Protein AF-A0A8C2X7C0-F1 (afdb_monomer)

Mean predicted aligned error: 13.9 Å

Sequence (58 aa):
MVSTMSDGWKFEQLVSIGSSYNYGNEDQAEFLCVVSKELHNQSYGTNSEPSEKAKERN

Organism: Cyclopterus lumpus (NCBI:txid8103)

Nearest PDB structures (foldseek):
  8u83-assembly1_K3  TM=5.780E-01  e=7.682E-05  Homo sapiens

Secondary structure (DSSP, 8-state):
--TTPPTTPEEEEEEE----S-SS-TT---EEEEEE-------S-----------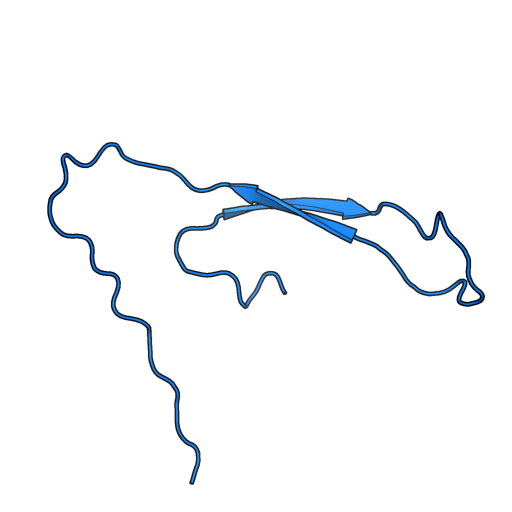---

Radius of gyration: 17.86 Å; Cα contacts (8 Å, |Δi|>4): 46; chains: 1; bounding box: 36×38×40 Å

Solvent-accessible surface area (backbone atoms only — not comparable to full-atom values): 4298 Å² total; per-residue (Å²): 114,80,91,67,58,65,90,72,60,42,82,74,47,78,44,78,68,55,64,85,77,74,85,84,58,98,79,58,82,40,69,48,80,44,67,46,62,88,78,74,88,64,72,92,71,86,84,80,79,78,82,83,68,87,78,84,78,132

Foldseek 3Di:
DVVPDDPQKAWDDKDFPAPVPDPPDNPDTDIDTDIDGDDDPPVPDDDPDPDPDDPDDD

Structure (mmCIF, N/CA/C/O backbone):
data_AF-A0A8C2X7C0-F1
#
_entry.id   AF-A0A8C2X7C0-F1
#
loop_
_atom_site.group_PDB
_atom_site.id
_atom_site.type_symbol
_atom_site.label_atom_id
_atom_site.label_alt_id
_atom_site.label_comp_id
_atom_site.label_asym_id
_atom_site.label_entity_id
_atom_site.label_seq_id
_atom_site.pdbx_PDB_ins_code
_atom_site.Cartn_x
_atom_site.Cartn_y
_atom_site.Cartn_z
_atom_site.occupancy
_atom_site.B_iso_or_equiv
_atom_site.auth_seq_id
_atom_site.auth_comp_id
_atom_site.auth_asym_id
_atom_site.auth_atom_id
_atom_site.pdbx_PDB_model_num
ATOM 1 N N . MET A 1 1 ? -2.594 -7.127 0.204 1.00 59.84 1 MET A N 1
ATOM 2 C CA . MET A 1 1 ? -2.331 -5.675 0.075 1.00 59.84 1 MET A CA 1
ATOM 3 C C . MET A 1 1 ? -3.617 -4.898 0.294 1.00 59.84 1 MET A C 1
ATOM 5 O O . MET A 1 1 ? -3.726 -4.262 1.325 1.00 59.84 1 MET A O 1
ATOM 9 N N . VAL A 1 2 ? -4.629 -5.046 -0.568 1.00 63.03 2 VAL A N 1
ATOM 10 C CA . VAL A 1 2 ? -5.988 -4.524 -0.293 1.00 63.03 2 VAL A CA 1
ATOM 11 C C . VAL A 1 2 ? -6.744 -5.431 0.691 1.00 63.03 2 VAL A C 1
ATOM 13 O O . VAL A 1 2 ? -7.405 -4.968 1.607 1.00 63.03 2 VAL A O 1
ATOM 16 N N . SER A 1 3 ? -6.554 -6.743 0.572 1.00 59.97 3 SER A N 1
ATOM 17 C CA . SER A 1 3 ? -7.167 -7.782 1.413 1.00 59.97 3 SER A CA 1
ATOM 18 C C . SER A 1 3 ? -6.641 -7.874 2.856 1.00 59.97 3 SER A C 1
ATOM 20 O O . SER A 1 3 ? -7.086 -8.733 3.604 1.00 59.97 3 SER A O 1
ATOM 22 N N . THR A 1 4 ? -5.683 -7.027 3.239 1.00 71.69 4 THR A N 1
ATOM 23 C CA . THR A 1 4 ? -5.059 -6.996 4.579 1.00 71.69 4 THR A CA 1
ATOM 24 C C . THR A 1 4 ? -5.168 -5.619 5.232 1.00 71.69 4 THR A C 1
ATOM 26 O O . THR A 1 4 ? -4.439 -5.332 6.179 1.00 71.69 4 THR A O 1
ATOM 29 N N . MET A 1 5 ? -5.991 -4.726 4.680 1.00 73.75 5 MET A N 1
ATOM 30 C CA . MET A 1 5 ? -6.239 -3.434 5.313 1.00 73.75 5 MET A CA 1
ATOM 31 C C . MET A 1 5 ? -6.975 -3.654 6.633 1.00 73.75 5 MET A C 1
ATOM 33 O O . MET A 1 5 ? -7.774 -4.581 6.742 1.00 73.75 5 MET A O 1
ATOM 37 N N . SER A 1 6 ? -6.674 -2.825 7.632 1.00 70.31 6 SER A N 1
ATOM 38 C CA . SER A 1 6 ? -7.412 -2.849 8.891 1.00 70.31 6 SER A CA 1
ATOM 39 C C . SER A 1 6 ? -8.877 -2.485 8.665 1.00 70.31 6 SER A C 1
ATOM 41 O O . SER A 1 6 ? -9.227 -1.799 7.698 1.00 70.31 6 SER A O 1
ATOM 43 N N . ASP A 1 7 ? -9.729 -2.938 9.575 1.00 78.56 7 ASP A N 1
ATOM 44 C CA . ASP A 1 7 ? -11.166 -2.763 9.456 1.00 78.56 7 ASP A CA 1
ATOM 45 C C . ASP A 1 7 ? -11.587 -1.279 9.349 1.00 78.56 7 ASP A C 1
ATOM 47 O O . ASP A 1 7 ? -11.001 -0.339 9.918 1.00 78.56 7 ASP A O 1
ATOM 51 N N . GLY A 1 8 ? -12.611 -1.052 8.523 1.00 83.94 8 GLY A N 1
ATOM 52 C CA . GLY A 1 8 ? -13.198 0.264 8.262 1.00 83.94 8 GLY A CA 1
ATOM 53 C C . GLY A 1 8 ? -12.523 1.113 7.175 1.00 83.94 8 GLY A C 1
ATOM 54 O O . GLY A 1 8 ? -13.022 2.204 6.902 1.00 83.94 8 GLY A O 1
ATOM 55 N N . TRP A 1 9 ? -11.441 0.656 6.534 1.00 88.69 9 TRP A N 1
ATOM 56 C CA . TRP A 1 9 ? -10.922 1.299 5.318 1.00 88.69 9 TRP A CA 1
ATOM 57 C C . TRP A 1 9 ? -11.651 0.785 4.073 1.00 88.69 9 TRP A C 1
ATOM 59 O O . TRP A 1 9 ? -11.669 -0.410 3.783 1.00 88.69 9 TRP A O 1
ATOM 69 N N . LYS A 1 10 ? -12.242 1.704 3.315 1.00 89.06 10 LYS A N 1
ATOM 70 C CA . LYS A 1 10 ? -12.853 1.452 2.015 1.00 89.06 10 LYS A CA 1
ATOM 71 C C . LYS A 1 10 ? -11.830 1.678 0.916 1.00 89.06 10 LYS A C 1
ATOM 73 O O . LYS A 1 10 ? -11.102 2.666 0.917 1.00 89.06 10 LYS A O 1
ATOM 78 N N . PHE A 1 11 ? -11.772 0.745 -0.023 1.00 91.56 11 PHE A N 1
ATOM 79 C CA . PHE A 1 11 ? -10.991 0.920 -1.237 1.00 91.56 11 PHE A CA 1
ATOM 80 C C . PHE A 1 11 ? -11.737 1.848 -2.199 1.00 91.56 11 PHE A C 1
ATOM 82 O O . PHE A 1 11 ? -12.893 1.584 -2.527 1.00 91.56 11 PHE A O 1
ATOM 89 N N . GLU A 1 12 ? -11.060 2.894 -2.666 1.00 94.19 12 GLU A N 1
ATOM 90 C CA . GLU A 1 12 ? -11.633 3.883 -3.583 1.00 94.19 12 GLU A CA 1
ATOM 91 C C . GLU A 1 12 ? -11.106 3.687 -5.004 1.00 94.19 12 GLU A C 1
ATOM 93 O O . GLU A 1 12 ? -11.873 3.658 -5.965 1.00 94.19 12 GLU A O 1
ATOM 98 N N . GLN A 1 13 ? -9.785 3.549 -5.155 1.00 94.50 13 GLN A N 1
ATOM 99 C CA . GLN A 1 13 ? -9.157 3.490 -6.472 1.00 94.50 13 GLN A CA 1
ATOM 100 C C . GLN A 1 13 ? -7.767 2.850 -6.430 1.00 94.50 13 GLN A C 1
ATOM 102 O O . GLN A 1 13 ? -7.029 2.990 -5.457 1.00 94.50 13 GLN A O 1
ATOM 107 N N . LEU A 1 14 ? -7.381 2.193 -7.527 1.00 92.69 14 LEU A N 1
ATOM 108 C CA . LEU A 1 14 ? -6.008 1.763 -7.788 1.00 92.69 14 LEU A CA 1
ATOM 109 C C . LEU A 1 14 ? -5.453 2.602 -8.936 1.00 92.69 14 LEU A C 1
ATOM 111 O O . LEU A 1 14 ? -6.051 2.654 -10.010 1.00 92.69 14 LEU A O 1
ATOM 115 N N . VAL A 1 15 ? -4.313 3.244 -8.717 1.00 93.25 15 VAL A N 1
ATOM 116 C CA . VAL A 1 15 ? -3.654 4.088 -9.717 1.00 93.25 15 VAL A CA 1
ATOM 117 C C . VAL A 1 15 ? -2.331 3.440 -10.093 1.00 93.25 15 VAL A C 1
ATOM 119 O O . VAL A 1 15 ? -1.514 3.182 -9.215 1.00 93.25 15 VAL A O 1
ATOM 122 N N . SER A 1 16 ? -2.108 3.172 -11.380 1.00 89.88 16 SER A N 1
ATOM 123 C CA . SER A 1 16 ? -0.787 2.760 -11.869 1.00 89.88 16 SER A CA 1
ATOM 124 C C . SER A 1 16 ? 0.078 3.999 -12.073 1.00 89.88 16 SER A C 1
ATOM 126 O O . SER A 1 16 ? -0.350 4.932 -12.750 1.00 89.88 16 SER A O 1
ATOM 128 N N . ILE A 1 17 ? 1.270 4.019 -11.478 1.00 86.06 17 ILE A N 1
ATOM 129 C CA . ILE A 1 17 ? 2.189 5.170 -11.549 1.00 86.06 17 ILE A CA 1
ATOM 130 C C . ILE A 1 17 ? 3.403 4.925 -12.456 1.00 86.06 17 ILE A C 1
ATOM 132 O O . ILE A 1 17 ? 4.198 5.837 -12.679 1.00 86.06 17 ILE A O 1
ATOM 136 N N . GLY A 1 18 ? 3.502 3.728 -13.043 1.00 78.62 18 GLY A N 1
ATOM 137 C CA . GLY A 1 18 ? 4.599 3.339 -13.929 1.00 78.62 18 GLY A CA 1
ATOM 138 C C . GLY A 1 18 ? 5.968 3.303 -13.233 1.00 78.62 18 GLY A C 1
ATOM 139 O O . GLY A 1 18 ? 6.138 3.781 -12.117 1.00 78.62 18 GLY A O 1
ATOM 140 N N . SER A 1 19 ? 6.968 2.7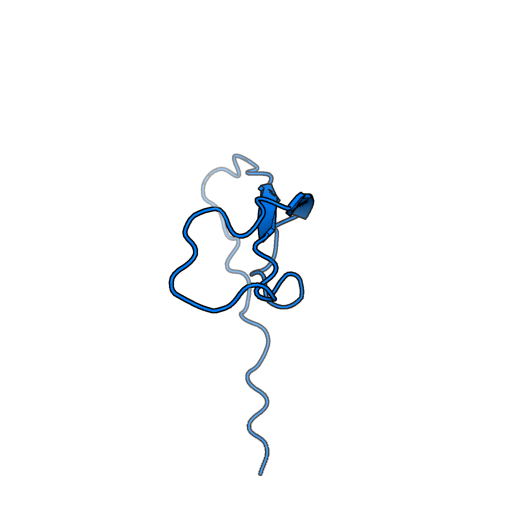39 -13.905 1.00 68.56 19 SER A N 1
ATOM 141 C CA . SER A 1 19 ? 8.311 2.494 -13.349 1.00 68.56 19 SER A CA 1
ATOM 142 C C . SER A 1 19 ? 9.245 3.703 -13.540 1.00 68.56 19 SER A C 1
ATOM 144 O O . SER A 1 19 ? 10.293 3.608 -14.183 1.00 68.56 19 SER A O 1
ATOM 146 N N . SER A 1 20 ? 8.847 4.885 -13.054 1.00 62.19 20 SER A N 1
ATOM 147 C CA . SER A 1 20 ? 9.479 6.168 -13.434 1.00 62.19 20 SER A CA 1
ATOM 148 C C . SER A 1 20 ? 10.876 6.429 -12.839 1.00 62.19 20 SER A C 1
ATOM 150 O O . SER A 1 20 ? 11.492 7.441 -13.168 1.00 62.19 20 SER A O 1
ATOM 152 N N . TYR A 1 21 ? 11.432 5.520 -12.032 1.00 62.41 21 TYR A N 1
ATOM 153 C CA . TYR A 1 21 ? 12.821 5.593 -11.559 1.00 62.41 21 TYR A CA 1
ATOM 154 C C . TYR A 1 21 ? 13.517 4.246 -11.756 1.00 62.41 21 TYR A C 1
ATOM 156 O O . TYR A 1 21 ? 13.672 3.437 -10.846 1.00 62.41 21 TYR A O 1
ATOM 164 N N . ASN A 1 22 ? 13.899 3.995 -13.004 1.00 54.22 22 ASN A N 1
ATOM 165 C CA . ASN A 1 22 ? 14.410 2.710 -13.452 1.00 54.22 22 ASN A CA 1
ATOM 166 C C . ASN A 1 22 ? 15.858 2.481 -12.967 1.00 54.22 22 ASN A C 1
ATOM 168 O O . ASN A 1 22 ? 16.818 2.905 -13.606 1.00 54.22 22 ASN A O 1
ATOM 172 N N . TYR A 1 23 ? 16.017 1.801 -11.828 1.00 60.62 23 TYR A N 1
ATOM 173 C CA . TYR A 1 23 ? 17.274 1.159 -11.412 1.00 60.62 23 TYR A CA 1
ATOM 174 C C . TYR A 1 23 ? 17.261 -0.332 -11.810 1.00 60.62 23 TYR A C 1
ATOM 176 O O . TYR A 1 23 ? 17.452 -1.223 -10.986 1.00 60.62 23 TYR A O 1
ATOM 184 N N . GLY A 1 24 ? 17.023 -0.611 -13.097 1.00 58.94 24 GLY A N 1
ATOM 185 C CA . GLY A 1 24 ? 17.347 -1.904 -13.711 1.00 58.94 24 GLY A CA 1
ATOM 186 C C . GLY A 1 24 ? 16.303 -3.018 -13.589 1.00 58.94 24 GLY A C 1
ATOM 187 O O . GLY A 1 24 ? 16.666 -4.190 -13.692 1.00 58.94 24 GLY A O 1
ATOM 188 N N . ASN A 1 25 ? 15.020 -2.703 -13.394 1.00 58.16 25 ASN A N 1
ATOM 189 C CA . ASN A 1 25 ? 13.961 -3.705 -13.537 1.00 58.16 25 ASN A CA 1
ATOM 190 C C . ASN A 1 25 ? 12.729 -3.093 -14.211 1.00 58.16 25 ASN A C 1
ATOM 192 O O . ASN A 1 25 ? 11.916 -2.427 -13.576 1.00 58.16 25 ASN A O 1
ATOM 196 N N . GLU A 1 26 ? 12.628 -3.309 -15.520 1.00 60.34 26 GLU A N 1
ATOM 197 C CA . GLU A 1 26 ? 11.611 -2.728 -16.407 1.00 60.34 26 GLU A CA 1
ATOM 198 C C . GLU A 1 26 ? 10.212 -3.348 -16.215 1.00 60.34 26 GLU A C 1
ATOM 200 O O . GLU A 1 26 ? 9.238 -2.846 -16.767 1.00 60.34 26 GLU A O 1
ATOM 205 N N . ASP A 1 27 ? 10.100 -4.384 -15.374 1.00 67.44 27 ASP A N 1
ATOM 206 C CA . ASP A 1 27 ? 8.878 -5.171 -15.165 1.00 67.44 27 ASP A CA 1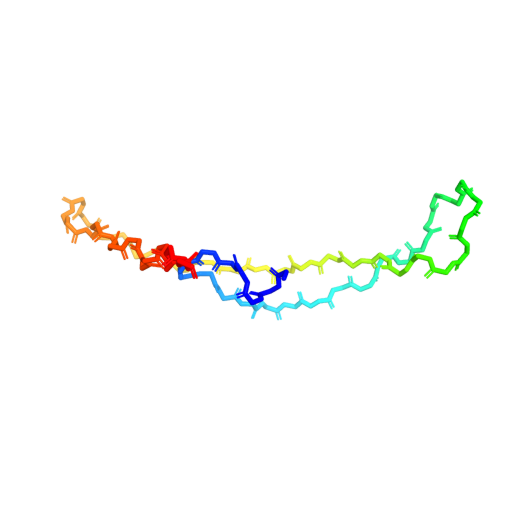
ATOM 207 C C . ASP A 1 27 ? 8.189 -4.933 -13.803 1.00 67.44 27 ASP A C 1
ATOM 209 O O . ASP A 1 27 ? 7.169 -5.560 -13.503 1.00 67.44 27 ASP A O 1
ATOM 213 N N . GLN A 1 28 ? 8.708 -4.041 -12.948 1.00 72.19 28 GLN A N 1
ATOM 214 C CA . GLN A 1 28 ? 8.060 -3.722 -11.667 1.00 72.19 28 GLN A CA 1
ATOM 215 C C . GLN A 1 28 ? 6.901 -2.749 -11.891 1.00 72.19 28 GLN A C 1
ATOM 217 O O . GLN A 1 28 ? 7.093 -1.542 -12.054 1.00 72.19 28 GLN A O 1
ATOM 222 N N . ALA A 1 29 ? 5.680 -3.278 -11.894 1.00 77.25 29 ALA A N 1
ATOM 223 C CA . ALA A 1 29 ? 4.477 -2.466 -11.958 1.00 77.25 29 ALA A CA 1
ATOM 224 C C . ALA A 1 29 ? 4.216 -1.789 -10.599 1.00 77.25 29 ALA A C 1
ATOM 226 O O . ALA A 1 29 ? 3.883 -2.447 -9.612 1.00 77.25 29 ALA A O 1
ATOM 227 N N . GLU A 1 30 ? 4.355 -0.463 -10.557 1.00 86.12 30 GLU A N 1
ATOM 228 C CA . GLU A 1 30 ? 4.076 0.342 -9.368 1.00 86.12 30 GLU A CA 1
ATOM 229 C C . GLU A 1 30 ? 2.624 0.833 -9.345 1.00 86.12 30 GLU A C 1
ATOM 231 O O . GLU A 1 30 ? 2.088 1.340 -10.342 1.00 86.12 30 GLU A O 1
ATOM 236 N N . PHE A 1 31 ? 1.991 0.708 -8.176 1.00 88.50 31 PHE A N 1
ATOM 237 C CA . PHE A 1 31 ? 0.612 1.124 -7.956 1.00 88.50 31 PHE A CA 1
ATOM 238 C C . PHE A 1 31 ? 0.441 1.860 -6.629 1.00 88.50 31 PHE A C 1
ATOM 240 O O . PHE A 1 31 ? 1.035 1.496 -5.615 1.00 88.50 31 PHE A O 1
ATOM 247 N N . LEU A 1 32 ? -0.459 2.838 -6.621 1.00 91.56 32 LEU A N 1
ATOM 248 C CA . LEU A 1 32 ? -0.970 3.487 -5.421 1.00 91.56 32 LEU A CA 1
ATOM 249 C C . LEU A 1 32 ? -2.393 3.001 -5.144 1.00 91.56 32 LEU A C 1
ATOM 251 O O . LEU A 1 32 ? -3.242 3.000 -6.036 1.00 91.56 32 LEU A O 1
ATOM 255 N N . CYS A 1 33 ? -2.659 2.613 -3.898 1.00 92.56 33 CYS A N 1
ATOM 256 C CA . CYS A 1 33 ? -4.005 2.295 -3.427 1.00 92.56 33 CYS A CA 1
ATOM 257 C C . CYS A 1 33 ? -4.594 3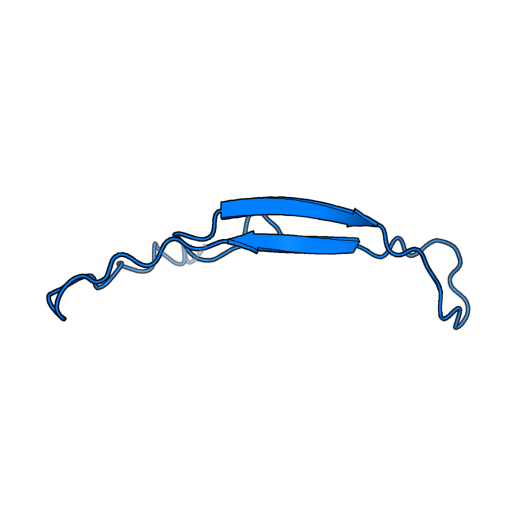.525 -2.731 1.00 92.56 33 CYS 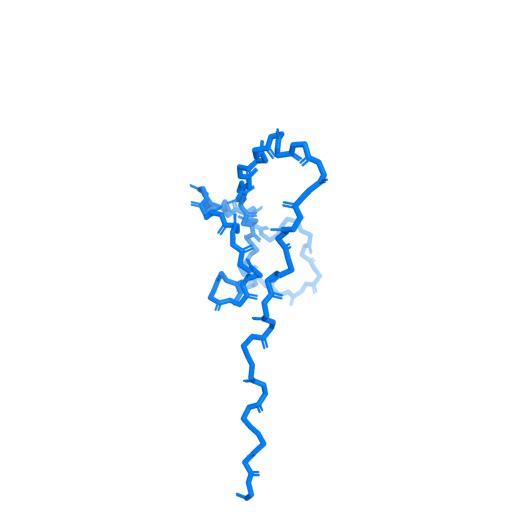A C 1
ATOM 259 O O . CYS A 1 33 ? -4.114 3.927 -1.672 1.00 92.56 33 CYS A O 1
ATOM 261 N N . VAL A 1 34 ? -5.638 4.109 -3.312 1.00 93.06 34 VAL A N 1
ATOM 262 C CA . VAL A 1 34 ? -6.433 5.168 -2.689 1.00 93.06 34 VAL A CA 1
ATOM 263 C C . VAL A 1 34 ? -7.497 4.514 -1.823 1.00 93.06 34 VAL A C 1
ATOM 265 O O . VAL A 1 34 ? -8.254 3.653 -2.283 1.00 93.06 34 VAL A O 1
ATOM 268 N N . VAL A 1 35 ? -7.540 4.918 -0.560 1.00 92.44 35 VAL A N 1
ATOM 269 C CA . VAL A 1 35 ? -8.438 4.361 0.449 1.00 92.44 35 VAL A CA 1
ATOM 270 C C . VAL A 1 35 ? -9.076 5.489 1.248 1.00 92.44 35 VAL A C 1
ATOM 272 O O . VAL A 1 35 ? -8.463 6.539 1.447 1.00 92.44 35 VAL A O 1
ATOM 275 N N . SER A 1 36 ? -10.299 5.275 1.714 1.00 91.31 36 SER A N 1
ATOM 276 C CA . SER A 1 36 ? -11.041 6.215 2.550 1.00 91.31 36 SER A CA 1
ATOM 277 C C . SER A 1 36 ? -11.487 5.540 3.847 1.00 91.31 36 SER A C 1
ATOM 279 O O . SER A 1 36 ? -11.639 4.322 3.907 1.00 91.31 36 SER A O 1
ATOM 281 N N . LYS A 1 37 ? -11.686 6.315 4.915 1.00 89.38 37 LYS A N 1
ATOM 282 C CA . LYS A 1 37 ? -12.320 5.839 6.148 1.00 89.38 37 LYS A CA 1
ATOM 283 C C . LYS A 1 37 ? -13.314 6.884 6.611 1.00 89.38 37 LYS A C 1
ATOM 285 O O . LYS A 1 37 ? -12.962 8.044 6.809 1.00 89.38 37 LYS A O 1
ATOM 290 N N . GLU A 1 38 ? -14.558 6.461 6.771 1.00 88.88 38 GLU A N 1
ATOM 291 C CA . GLU A 1 38 ? -15.598 7.317 7.319 1.00 88.88 38 GLU A CA 1
ATOM 292 C C . GLU A 1 38 ? -15.376 7.470 8.826 1.00 88.88 38 GLU A C 1
ATOM 294 O O . GLU A 1 38 ? -15.399 6.493 9.580 1.00 88.88 38 GLU A O 1
ATOM 299 N N . LEU A 1 39 ? -15.130 8.703 9.266 1.00 84.50 39 LEU A N 1
ATOM 300 C CA . LEU A 1 39 ? -15.051 9.044 10.679 1.00 84.50 39 LEU A CA 1
ATOM 301 C C . LEU A 1 39 ? -16.401 9.606 11.103 1.00 84.50 39 LEU A C 1
ATOM 303 O O . LEU A 1 39 ? -16.728 10.761 10.845 1.00 84.50 39 LEU A O 1
ATOM 307 N N . HIS A 1 40 ? -17.187 8.780 11.779 1.00 81.31 40 HIS A N 1
ATOM 308 C CA . HIS A 1 40 ? -18.308 9.289 12.545 1.00 81.31 40 HIS A CA 1
ATOM 309 C C . HIS A 1 40 ? -17.713 10.031 13.743 1.00 81.31 40 HIS A C 1
ATOM 311 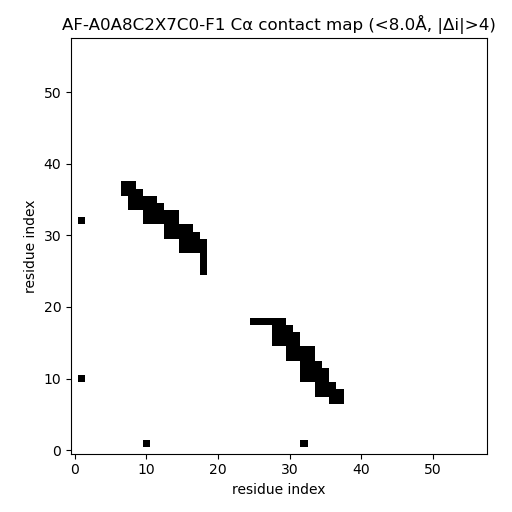O O . HIS A 1 40 ? -16.927 9.440 14.488 1.00 81.31 40 HIS A O 1
ATOM 317 N N . ASN A 1 41 ? -18.092 11.292 13.968 1.00 63.62 41 ASN A N 1
ATOM 318 C CA . ASN A 1 41 ? -17.865 11.957 15.252 1.00 63.62 41 ASN A CA 1
ATOM 319 C C . ASN A 1 41 ? -18.743 11.273 16.314 1.00 63.62 41 ASN A C 1
ATOM 321 O O . ASN A 1 41 ? -19.708 11.848 16.811 1.00 63.62 41 ASN A O 1
ATOM 325 N N . GLN A 1 42 ? -18.453 10.013 16.637 1.00 54.41 42 GLN A N 1
ATOM 326 C CA . GLN A 1 42 ? -18.950 9.408 17.852 1.00 54.41 42 GLN A CA 1
ATOM 327 C C . GLN A 1 42 ? -18.270 10.160 18.982 1.00 54.41 42 GLN A C 1
ATOM 329 O O . GLN A 1 42 ? -17.059 10.051 19.170 1.00 54.41 42 GLN A O 1
ATOM 334 N N . SER A 1 43 ? -19.048 10.969 19.698 1.00 55.28 43 SER A N 1
ATOM 335 C CA . SER A 1 43 ? -18.683 11.472 21.014 1.00 55.28 43 SER A CA 1
ATOM 336 C C . SER A 1 43 ? -18.035 10.324 21.783 1.00 55.28 43 SER A C 1
ATOM 338 O O . SER A 1 43 ? -18.721 9.352 22.079 1.00 55.28 43 SER A O 1
ATOM 340 N N . TYR A 1 44 ? -16.714 10.413 21.980 1.00 52.31 44 TYR A N 1
ATOM 341 C CA . TYR A 1 44 ? -15.834 9.437 22.628 1.00 52.31 44 TYR A CA 1
ATOM 342 C C . TYR A 1 44 ? -16.591 8.452 23.530 1.00 52.31 44 TYR A C 1
ATOM 344 O O . TYR A 1 44 ? -16.885 8.745 24.686 1.00 52.31 44 TYR A O 1
ATOM 352 N N . GLY A 1 45 ? -16.938 7.290 22.986 1.00 53.06 45 GLY A N 1
ATOM 3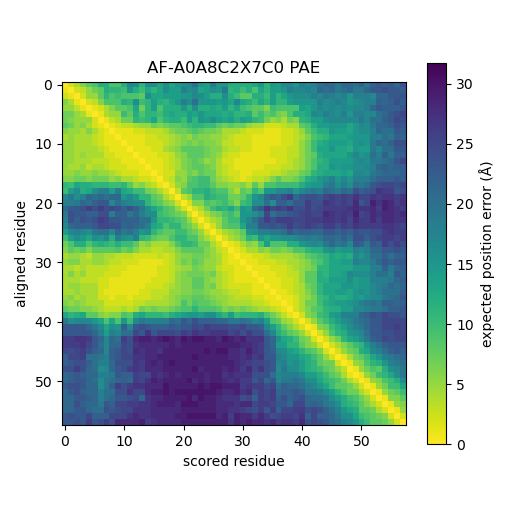53 C CA . GLY A 1 45 ? -17.827 6.359 23.662 1.00 53.06 45 GLY A CA 1
ATOM 354 C C . GLY A 1 45 ? -17.808 5.018 22.963 1.00 53.06 45 GLY A C 1
ATOM 355 O O . GLY A 1 45 ? -18.668 4.729 22.145 1.00 53.06 45 GLY A O 1
ATOM 356 N N . THR A 1 46 ? -16.798 4.218 23.300 1.00 51.03 46 THR A N 1
ATOM 357 C CA . THR A 1 46 ? -16.760 2.766 23.079 1.00 51.03 46 THR A CA 1
ATOM 358 C C . THR A 1 46 ? -16.898 2.303 21.625 1.00 51.03 46 THR A C 1
ATOM 360 O O . THR A 1 46 ? -17.942 1.808 21.218 1.00 51.03 46 THR A O 1
ATOM 363 N N . ASN A 1 47 ? -15.800 2.328 20.869 1.00 47.16 47 ASN A N 1
ATOM 364 C CA . ASN A 1 47 ? -15.625 1.329 19.817 1.00 47.16 47 ASN A CA 1
ATOM 365 C C . ASN A 1 47 ? -14.193 0.788 19.858 1.00 47.16 47 ASN A C 1
ATOM 367 O O . ASN A 1 47 ? -13.292 1.255 19.167 1.00 47.16 47 ASN A O 1
ATOM 371 N N . SER A 1 48 ? -13.978 -0.138 20.791 1.00 54.09 48 SER A N 1
ATOM 372 C CA . SER A 1 48 ? -12.841 -1.049 20.756 1.00 54.09 48 SER A CA 1
ATOM 373 C C . SER A 1 48 ? -13.208 -2.140 19.762 1.00 54.09 48 SER A C 1
ATOM 375 O O . SER A 1 48 ? -13.941 -3.058 20.126 1.00 54.09 48 SER A O 1
ATOM 377 N N . GLU A 1 49 ? -12.726 -2.055 18.526 1.00 52.91 49 GLU A N 1
ATOM 378 C CA . GLU A 1 49 ? -12.793 -3.212 17.637 1.00 52.91 49 GLU A CA 1
ATOM 379 C C . GLU A 1 49 ? -11.940 -4.349 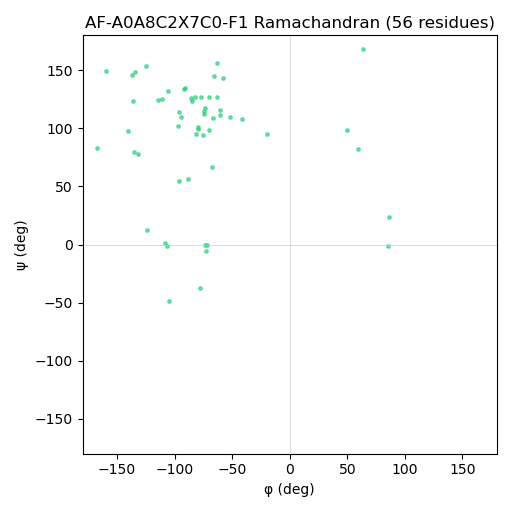18.227 1.00 52.91 49 GLU A C 1
ATOM 381 O O . GLU A 1 49 ? -10.773 -4.129 18.574 1.00 52.91 49 GLU A O 1
ATOM 386 N N . PRO A 1 50 ? -12.493 -5.559 18.406 1.00 46.19 50 PRO A N 1
ATOM 387 C CA . PRO A 1 50 ? -11.700 -6.718 18.767 1.00 46.19 50 PRO A CA 1
ATOM 388 C C . PRO A 1 50 ? -10.913 -7.177 17.534 1.00 46.19 50 PRO A C 1
ATOM 390 O O . PRO A 1 50 ? -11.496 -7.637 16.561 1.00 46.19 50 PRO A O 1
ATOM 393 N N . SER A 1 51 ? -9.584 -7.074 17.596 1.00 52.09 51 SER A N 1
ATOM 394 C CA . SER A 1 51 ? -8.668 -7.678 16.619 1.00 52.09 51 SER A CA 1
ATOM 395 C C . SER A 1 51 ? -8.995 -9.169 16.447 1.00 52.09 51 SER A C 1
ATOM 397 O O . SER A 1 51 ? -8.805 -9.974 17.368 1.00 52.09 51 SER A O 1
ATOM 399 N N . GLU A 1 52 ? -9.543 -9.545 15.289 1.00 55.72 52 GLU A N 1
ATOM 400 C CA . GLU A 1 52 ? -9.872 -10.930 14.972 1.00 55.72 52 GLU A CA 1
ATOM 401 C C . GLU A 1 52 ? -8.594 -11.758 14.758 1.00 55.72 52 GLU A C 1
ATOM 403 O O . GLU A 1 52 ? -7.985 -11.792 13.696 1.00 55.72 52 GLU A O 1
ATOM 408 N N . LYS A 1 53 ? -8.229 -12.477 15.823 1.00 46.44 53 LYS A N 1
ATOM 409 C CA . LYS A 1 53 ? -7.651 -13.831 15.839 1.00 46.44 53 LYS A CA 1
ATOM 410 C C . LYS A 1 53 ? -6.453 -14.095 14.913 1.00 46.44 53 LYS A C 1
ATOM 412 O O . LYS A 1 53 ? -6.586 -14.584 13.793 1.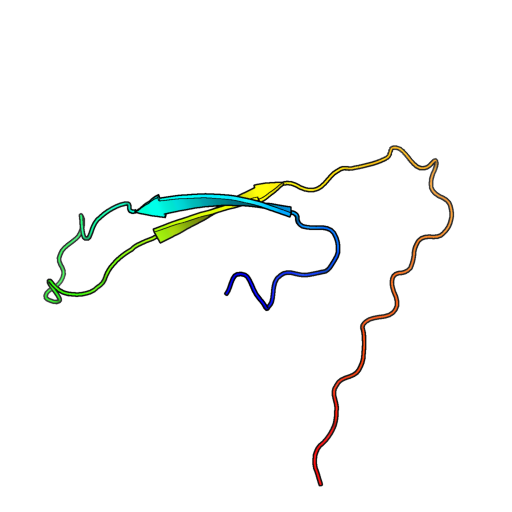00 46.44 53 LYS A O 1
ATOM 417 N N . ALA A 1 54 ? -5.260 -14.031 15.507 1.00 46.44 54 ALA A N 1
ATOM 418 C CA . ALA A 1 54 ? -4.158 -14.902 15.112 1.00 46.44 54 ALA A CA 1
ATOM 419 C C . ALA A 1 54 ? -4.574 -16.372 15.321 1.00 46.44 54 ALA A C 1
ATOM 421 O O . ALA A 1 54 ? -4.763 -16.827 16.449 1.00 46.44 54 ALA A O 1
ATOM 422 N N . LYS A 1 55 ? -4.747 -17.123 14.231 1.00 54.69 55 LYS A N 1
ATOM 423 C CA . LYS A 1 55 ? -4.850 -18.583 14.285 1.00 54.69 55 LYS A CA 1
ATOM 424 C C . LYS A 1 55 ? -3.432 -19.151 14.354 1.00 54.69 55 LYS A C 1
ATOM 426 O O . LYS A 1 55 ? -2.785 -19.314 13.323 1.00 54.69 55 LYS A O 1
ATOM 431 N N . GLU A 1 56 ? -2.956 -19.426 15.565 1.00 53.50 56 GLU A N 1
ATOM 432 C CA . GLU A 1 56 ? -1.757 -20.235 15.801 1.00 53.50 56 GLU A CA 1
ATOM 433 C C . GLU A 1 56 ? -2.002 -21.635 15.217 1.00 53.50 56 GLU A C 1
ATOM 435 O O . GLU A 1 56 ? -2.947 -22.336 15.591 1.00 53.50 56 GLU A O 1
ATOM 440 N N . ARG A 1 57 ? -1.223 -21.997 14.196 1.00 49.22 57 ARG A N 1
ATOM 441 C CA . ARG A 1 57 ? -1.283 -23.309 13.552 1.00 49.22 57 ARG A CA 1
ATOM 442 C C . ARG A 1 57 ? -0.220 -24.183 14.216 1.00 49.22 57 ARG A C 1
ATOM 444 O O . ARG A 1 57 ? 0.961 -23.916 14.022 1.00 49.22 57 ARG A O 1
ATOM 451 N N . ASN A 1 58 ? -0.672 -25.170 14.993 1.00 40.59 58 ASN A N 1
ATOM 452 C CA . ASN A 1 58 ? 0.146 -26.303 15.442 1.00 40.59 58 ASN A CA 1
ATOM 453 C C . ASN A 1 58 ? 0.732 -27.067 14.249 1.00 40.59 58 ASN A C 1
ATOM 455 O O . ASN A 1 58 ? 0.001 -27.202 13.234 1.00 40.59 58 ASN A O 1
#

pLDDT: mean 70.18, std 16.73, range [40.59, 94.5]